Protein AF-A0A0F9JVL1-F1 (afdb_monomer)

Foldseek 3Di:
DDPPDPWFWEKEKDWDWDFPQDDPDPDTDIDTFKIKMATPDDPPDDRDIDMQGDDPDPCSLVVRLVVVLVSQVPGQEYEYACCVPPVQVNSQVSCVVVVHDHRDDHHYDHPLVVDDDPPPFDSDPQRVCVVVVNPDDDDDDDNVNVVVD

Sequence (149 aa):
MEFGFPAQKILNFDIEVRPLGWYGRDWVHKETTAIAWQWISHPSQSSKLRCGQLTRRPGSMVRMLKFFKKAYDDADIVVGHWIRGFDLPLLQWAMIDNDLPLLGEKLTHDTKEALVKFQGASKSQMNLASVLGIDSPKVNMTQQDWREA

pLDDT: mean 89.51, std 11.0, range [47.03, 98.69]

Organism: NCBI:txid412755

Mean predicted aligned error: 5.57 Å

InterPro domains:
  IPR012337 Ribonuclease H-like superfamily [SSF53098] (6-119)

Radius of gyration: 17.11 Å; Cα contacts (8 Å, |Δi|>4): 211; chains: 1; bounding box: 44×39×57 Å

Nearest PDB structures (foldseek):
  5mdn-assembly1_A  TM=6.406E-01  e=4.334E-06  Pyrobaculum calidifontis
  7uy7-assembly1_E  TM=6.709E-01  e=9.539E-04  Tetrahymena thermophila
  6wc8-assembly1_A-2  TM=4.364E-01  e=1.332E-01  Human immunodeficiency virus 1
  6vdk-assembly1_D  TM=4.132E-01  e=2.551E-01  Human immunodeficiency virus 1
  6vdk-assembly1_B  TM=4.336E-01  e=3.767E-01  Human immunodeficiency virus 1

Solvent-accessible surface area (backbone atoms only — not comparable to full-atom values): 9067 Å² total; per-residue (Å²): 134,84,83,79,72,76,85,67,26,30,33,36,41,54,70,42,68,45,80,75,46,70,56,76,96,85,39,72,43,68,43,77,40,31,43,39,35,30,41,79,35,48,99,86,55,67,66,56,79,45,72,35,54,54,56,97,53,88,63,26,59,61,51,28,52,53,55,49,45,57,56,55,71,70,32,56,30,41,33,28,75,42,31,81,85,43,48,50,58,53,52,42,51,54,21,56,82,64,80,41,83,66,81,74,93,64,51,74,47,38,50,52,77,69,50,73,90,59,82,96,54,72,80,47,70,68,52,50,30,56,76,70,70,50,95,70,83,80,85,84,72,54,76,64,56,64,72,74,108

Structure (mmCIF, N/CA/C/O backbone):
data_AF-A0A0F9JVL1-F1
#
_entry.id   AF-A0A0F9JVL1-F1
#
loop_
_atom_site.group_PDB
_atom_site.id
_atom_site.type_symbol
_atom_site.label_atom_id
_atom_site.label_alt_id
_atom_site.label_comp_id
_atom_site.label_asym_id
_atom_site.label_entity_id
_atom_site.label_seq_id
_atom_site.pdbx_PDB_ins_code
_atom_site.Cartn_x
_atom_site.Cartn_y
_atom_site.Cartn_z
_atom_site.occupancy
_atom_site.B_iso_or_equiv
_atom_site.auth_seq_id
_atom_site.auth_comp_id
_atom_site.auth_asym_id
_atom_site.auth_atom_id
_atom_site.pdbx_PDB_model_num
ATOM 1 N N . MET A 1 1 ? -24.632 -3.824 31.001 1.00 48.66 1 MET A N 1
ATOM 2 C CA . MET A 1 1 ? -23.592 -4.620 30.322 1.00 48.66 1 MET A CA 1
ATOM 3 C C . MET A 1 1 ? -22.975 -3.698 29.283 1.00 48.66 1 MET A C 1
ATOM 5 O O . MET A 1 1 ? -23.621 -3.430 28.281 1.00 48.66 1 MET A O 1
ATOM 9 N N . GLU A 1 2 ? -21.828 -3.090 29.584 1.00 47.03 2 GLU A N 1
ATOM 10 C CA . GLU A 1 2 ? -21.100 -2.284 28.597 1.00 47.03 2 GLU A CA 1
ATOM 11 C C . GLU A 1 2 ? -20.350 -3.235 27.666 1.00 47.03 2 GLU A C 1
ATOM 13 O O . GLU A 1 2 ? -19.502 -4.010 28.106 1.00 47.03 2 GLU A O 1
ATOM 18 N N . PHE A 1 3 ? -20.689 -3.208 26.380 1.00 59.31 3 PHE A N 1
ATOM 19 C CA . PHE A 1 3 ? -19.915 -3.902 25.360 1.00 59.31 3 PHE A CA 1
ATOM 20 C C . PHE A 1 3 ? -18.669 -3.066 25.060 1.00 59.31 3 PHE A C 1
ATOM 22 O O . PHE A 1 3 ? -18.699 -2.151 24.240 1.00 59.31 3 PHE A O 1
ATOM 29 N N . GLY A 1 4 ? -17.576 -3.354 25.766 1.00 54.28 4 GLY A N 1
ATOM 30 C CA . GLY A 1 4 ? -16.268 -2.782 25.467 1.00 54.28 4 GLY A CA 1
ATOM 31 C C . GLY A 1 4 ? -15.703 -3.417 24.202 1.00 54.28 4 GLY A C 1
ATOM 32 O O . GLY A 1 4 ? -15.021 -4.436 24.275 1.00 54.28 4 GLY A O 1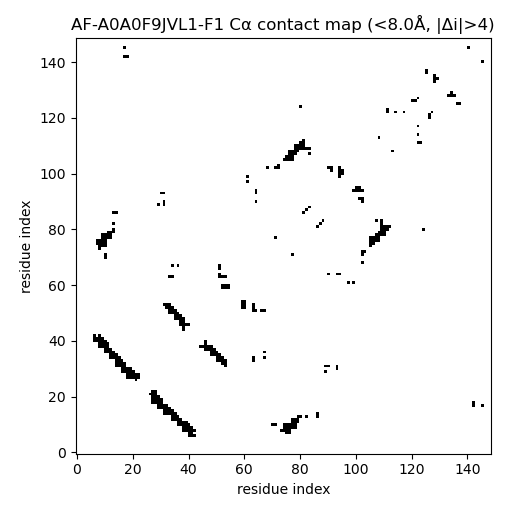
ATOM 33 N N . PHE A 1 5 ? -15.996 -2.844 23.035 1.00 67.25 5 PHE A N 1
ATOM 34 C CA . PHE A 1 5 ? -15.287 -3.230 21.819 1.00 67.25 5 PHE A CA 1
ATOM 35 C C . PHE A 1 5 ? -13.848 -2.708 21.902 1.00 67.25 5 PHE A C 1
ATOM 37 O O . PHE A 1 5 ? -13.652 -1.526 22.204 1.00 67.25 5 PHE A O 1
ATOM 44 N N . PRO A 1 6 ? -12.831 -3.550 21.648 1.00 74.06 6 PRO A N 1
ATOM 45 C CA . PRO A 1 6 ? -11.459 -3.074 21.592 1.00 74.06 6 PRO A CA 1
ATOM 46 C C . PRO A 1 6 ? -11.325 -2.009 20.498 1.00 74.06 6 PRO A C 1
ATOM 48 O O . PRO A 1 6 ? -11.926 -2.121 19.424 1.00 74.06 6 PRO A O 1
ATOM 51 N N . ALA A 1 7 ? -10.540 -0.968 20.785 1.00 83.38 7 ALA A N 1
ATOM 52 C CA . ALA A 1 7 ? -10.245 0.082 19.820 1.00 83.38 7 ALA A CA 1
ATOM 53 C C . ALA A 1 7 ? -9.584 -0.533 18.578 1.00 83.38 7 ALA A C 1
ATOM 55 O O . ALA A 1 7 ? -8.535 -1.169 18.677 1.00 83.38 7 ALA A O 1
ATOM 56 N N . GLN A 1 8 ? -10.217 -0.343 17.422 1.00 92.56 8 GLN A N 1
ATOM 57 C CA . GLN A 1 8 ? -9.768 -0.915 16.155 1.00 92.56 8 GLN A CA 1
ATOM 58 C C . GLN A 1 8 ? -8.469 -0.251 15.692 1.00 92.56 8 GLN A C 1
ATOM 60 O O . GLN A 1 8 ? -8.334 0.981 15.739 1.00 92.56 8 GLN A O 1
ATOM 65 N N . LYS A 1 9 ? -7.530 -1.063 15.201 1.00 96.44 9 LYS A N 1
ATOM 66 C CA . LYS A 1 9 ? -6.300 -0.599 14.562 1.00 96.44 9 LYS A CA 1
ATOM 67 C C . LYS A 1 9 ? -6.559 -0.339 13.084 1.00 96.44 9 LYS A C 1
ATOM 69 O O . LYS A 1 9 ? -6.774 -1.266 12.304 1.00 96.44 9 LYS A O 1
ATOM 74 N N . ILE A 1 10 ? -6.534 0.931 12.700 1.00 97.62 10 ILE A N 1
ATOM 75 C CA . ILE A 1 10 ? -6.918 1.382 11.362 1.00 97.62 10 ILE A CA 1
ATOM 76 C C . ILE A 1 10 ? -5.685 1.921 10.644 1.00 97.62 10 ILE A C 1
ATOM 78 O O . ILE A 1 10 ? -5.102 2.926 11.064 1.00 97.62 10 ILE A O 1
ATOM 82 N N . LEU A 1 11 ? -5.315 1.267 9.546 1.00 98.25 11 LEU A N 1
ATOM 83 C CA . LEU A 1 11 ? -4.171 1.621 8.713 1.00 98.25 11 LEU A CA 1
ATOM 84 C C . LEU A 1 11 ? -4.644 2.238 7.396 1.00 98.25 11 LEU A C 1
ATOM 86 O O . LEU A 1 11 ? -5.322 1.577 6.616 1.00 98.25 11 LEU A O 1
ATOM 90 N N . ASN A 1 12 ? -4.256 3.482 7.121 1.00 98.19 12 ASN A N 1
ATOM 91 C CA . ASN A 1 12 ? -4.428 4.088 5.804 1.00 98.19 12 ASN A CA 1
ATOM 92 C C . ASN A 1 12 ? -3.177 3.863 4.958 1.00 98.19 12 ASN A C 1
ATOM 94 O O . ASN A 1 12 ? -2.072 4.062 5.470 1.00 98.19 12 ASN A O 1
ATOM 98 N N . PHE A 1 13 ? -3.330 3.497 3.689 1.00 98.25 13 PHE A N 1
ATOM 99 C CA . PHE A 1 13 ? -2.200 3.339 2.779 1.00 98.25 13 PHE A CA 1
ATOM 100 C C . PHE A 1 13 ? -2.549 3.681 1.327 1.00 98.25 13 PHE A C 1
ATOM 102 O O . PHE A 1 13 ? -3.719 3.748 0.954 1.00 98.25 13 PHE A O 1
ATOM 109 N N . ASP A 1 14 ? -1.497 3.901 0.546 1.00 97.06 14 ASP A N 1
ATOM 110 C CA . ASP A 1 14 ? -1.524 4.145 -0.896 1.00 97.06 14 ASP A CA 1
ATOM 111 C C . ASP A 1 14 ? -0.222 3.610 -1.514 1.00 97.06 14 ASP A C 1
ATOM 113 O O . ASP A 1 14 ? 0.814 3.543 -0.829 1.00 97.06 14 ASP A O 1
ATOM 117 N N . ILE A 1 15 ? -0.260 3.217 -2.788 1.00 97.19 15 ILE A N 1
ATOM 118 C CA . ILE A 1 15 ? 0.932 2.771 -3.521 1.00 97.19 15 ILE A CA 1
ATOM 119 C C . ILE A 1 15 ? 1.221 3.650 -4.731 1.00 97.19 15 ILE A C 1
ATOM 121 O O . ILE A 1 15 ? 0.328 4.077 -5.457 1.00 97.19 15 ILE A O 1
ATOM 125 N N . GLU A 1 16 ? 2.507 3.824 -5.015 1.00 94.75 16 GLU A N 1
ATOM 126 C CA . GLU A 1 16 ? 2.956 4.354 -6.296 1.00 94.75 16 GLU A CA 1
ATOM 127 C C . GLU A 1 16 ? 3.590 3.242 -7.116 1.00 94.75 16 GLU A C 1
ATOM 129 O O . GLU A 1 16 ? 4.204 2.305 -6.592 1.00 94.75 16 GLU A O 1
ATOM 134 N N . VAL A 1 17 ? 3.405 3.337 -8.428 1.00 93.44 17 VAL A N 1
ATOM 135 C CA . VAL A 1 17 ? 3.807 2.296 -9.365 1.00 93.44 17 VAL A CA 1
ATOM 136 C C . VAL A 1 17 ? 4.422 2.911 -10.608 1.00 93.44 17 VAL A C 1
ATOM 138 O O . VAL A 1 17 ? 4.03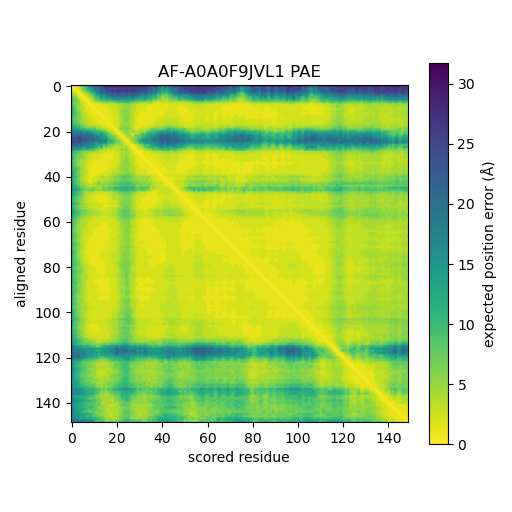6 4.001 -11.033 1.00 93.44 17 VAL A O 1
ATOM 141 N N . ARG A 1 18 ? 5.321 2.166 -11.248 1.00 91.00 18 ARG A N 1
ATOM 142 C CA . ARG A 1 18 ? 5.782 2.466 -12.603 1.00 91.00 18 ARG A CA 1
ATOM 143 C C . ARG A 1 18 ? 5.312 1.391 -13.579 1.00 91.00 18 ARG A C 1
ATOM 145 O O . ARG A 1 18 ? 5.236 0.218 -13.207 1.00 91.00 18 ARG A O 1
ATOM 152 N N . PRO A 1 19 ? 4.995 1.746 -14.828 1.00 88.75 19 PRO A N 1
ATOM 153 C CA . PRO A 1 19 ? 4.648 0.751 -15.828 1.00 88.75 19 PRO A CA 1
ATOM 154 C C . PRO A 1 19 ? 5.916 0.047 -16.342 1.00 88.75 19 PRO A C 1
ATOM 156 O O . PRO A 1 19 ? 6.871 0.707 -16.736 1.00 88.75 19 PRO A O 1
ATOM 159 N N . LEU A 1 20 ? 5.931 -1.287 -16.376 1.00 85.19 20 LEU A N 1
ATOM 160 C CA . LEU A 1 20 ? 7.060 -2.077 -16.890 1.00 85.19 20 LEU A CA 1
ATOM 161 C C . LEU A 1 20 ? 6.941 -2.361 -18.391 1.00 85.19 20 LEU A C 1
ATOM 163 O O . LEU A 1 20 ? 7.934 -2.342 -19.114 1.00 85.19 20 LEU A O 1
ATOM 167 N N . GLY A 1 21 ? 5.724 -2.601 -18.874 1.00 77.69 21 GLY A N 1
ATOM 168 C CA . GLY A 1 21 ? 5.479 -2.935 -20.273 1.00 77.69 21 GLY A CA 1
ATOM 169 C C . GLY A 1 21 ? 4.061 -3.438 -20.511 1.00 77.69 21 GLY A C 1
ATOM 170 O O . GLY A 1 21 ? 3.275 -3.584 -19.575 1.00 77.69 21 GLY A O 1
ATOM 171 N N . TRP A 1 22 ? 3.737 -3.691 -21.776 1.00 73.12 22 TRP A N 1
ATOM 172 C CA . TRP A 1 22 ? 2.452 -4.253 -22.182 1.00 73.12 22 TRP A CA 1
ATOM 173 C C . TRP A 1 22 ? 2.527 -5.779 -22.196 1.00 73.12 22 TRP A C 1
ATOM 175 O O . TRP A 1 22 ? 3.441 -6.354 -22.785 1.00 73.12 22 TRP A O 1
ATOM 185 N N . TYR A 1 23 ? 1.551 -6.426 -21.570 1.00 63.16 23 TYR A N 1
ATOM 186 C CA . TYR A 1 23 ? 1.302 -7.853 -21.689 1.00 63.16 23 TYR A CA 1
ATOM 187 C C . TYR A 1 23 ? 0.042 -8.053 -22.540 1.00 63.16 23 TYR A C 1
ATOM 189 O O . TYR A 1 23 ? -1.083 -7.821 -22.097 1.00 63.16 23 TYR A O 1
ATOM 197 N N . GLY A 1 24 ? 0.233 -8.434 -23.803 1.00 70.50 24 GLY A N 1
ATOM 198 C CA . GLY A 1 24 ? -0.852 -8.467 -24.788 1.00 70.50 24 GLY A CA 1
ATOM 199 C C . GLY A 1 24 ? -1.291 -7.065 -25.235 1.00 70.50 24 GLY A C 1
ATOM 200 O O . GLY A 1 24 ? -0.503 -6.122 -25.197 1.00 70.50 24 GLY A O 1
ATOM 201 N N . ARG A 1 25 ? -2.539 -6.935 -25.711 1.00 60.72 25 ARG A N 1
ATOM 202 C CA . ARG A 1 25 ? -3.067 -5.658 -26.236 1.00 60.72 25 ARG A CA 1
ATOM 203 C C . ARG A 1 25 ? -3.599 -4.708 -25.159 1.00 60.72 25 ARG A C 1
ATOM 205 O O . ARG A 1 25 ? -3.566 -3.505 -25.385 1.00 60.72 25 ARG A O 1
ATOM 212 N N . ASP A 1 26 ? -4.018 -5.225 -24.001 1.00 62.66 26 ASP A N 1
ATOM 213 C CA . ASP A 1 26 ? -4.899 -4.464 -23.098 1.00 62.66 26 ASP A CA 1
ATOM 214 C C . ASP A 1 26 ? -4.383 -4.309 -21.657 1.00 62.66 26 ASP A C 1
ATOM 216 O O . ASP A 1 26 ? -4.971 -3.560 -20.878 1.00 62.66 26 ASP A O 1
ATOM 220 N N . TRP A 1 27 ? -3.283 -4.973 -21.279 1.00 66.75 27 TRP A N 1
ATOM 221 C CA . TRP A 1 27 ? -2.811 -4.980 -19.890 1.00 66.75 27 TRP A CA 1
ATOM 222 C C . TRP A 1 27 ? -1.393 -4.442 -19.763 1.00 66.75 27 TRP A C 1
ATOM 224 O O . TRP A 1 27 ? -0.455 -4.963 -20.355 1.00 66.75 27 TRP A O 1
ATOM 234 N N . VAL A 1 28 ? -1.224 -3.401 -18.950 1.00 74.94 28 VAL A N 1
ATOM 235 C CA . VAL A 1 28 ? 0.094 -2.868 -18.594 1.00 74.94 28 VAL A CA 1
ATOM 236 C C . VAL A 1 28 ? 0.538 -3.517 -17.293 1.00 74.94 28 VAL A C 1
ATOM 238 O O . VAL A 1 28 ? -0.104 -3.330 -16.258 1.00 74.94 28 VAL A O 1
ATOM 241 N N . HIS A 1 29 ? 1.644 -4.255 -17.341 1.00 82.50 29 HIS A N 1
ATOM 242 C CA . HIS A 1 29 ? 2.293 -4.759 -16.141 1.00 82.50 29 HIS A CA 1
ATOM 243 C C . HIS A 1 29 ? 2.931 -3.588 -15.387 1.00 82.50 29 HIS A C 1
ATOM 245 O O . HIS A 1 29 ? 3.525 -2.690 -15.995 1.00 82.50 29 HIS A O 1
ATOM 251 N N . LYS A 1 30 ? 2.765 -3.562 -14.065 1.00 91.38 30 LYS A N 1
ATOM 252 C CA . LYS A 1 30 ? 3.162 -2.447 -13.200 1.00 91.38 30 LYS A CA 1
ATOM 253 C C . LYS A 1 30 ? 4.023 -2.973 -12.065 1.00 91.38 30 LYS A C 1
ATOM 255 O O . LYS A 1 30 ? 3.722 -4.017 -11.505 1.00 91.38 30 LYS A O 1
ATOM 260 N N . GLU A 1 31 ? 5.051 -2.216 -11.716 1.00 93.50 31 GLU A N 1
ATOM 261 C CA . GLU A 1 31 ? 5.903 -2.484 -10.564 1.00 93.50 31 GLU A CA 1
ATOM 262 C C . GLU A 1 31 ? 5.636 -1.449 -9.479 1.00 93.50 31 GLU A C 1
ATOM 264 O O . GLU A 1 31 ? 5.660 -0.246 -9.747 1.00 93.50 31 GLU A O 1
ATOM 269 N N . THR A 1 32 ? 5.423 -1.913 -8.252 1.00 96.19 32 THR A N 1
ATOM 270 C CA . THR A 1 32 ? 5.305 -1.047 -7.078 1.00 96.19 32 THR A CA 1
ATOM 271 C C . THR A 1 32 ? 6.640 -0.367 -6.784 1.00 96.19 32 THR A C 1
ATOM 273 O O . THR A 1 32 ? 7.642 -1.029 -6.522 1.00 96.19 32 THR A O 1
ATOM 276 N N . THR A 1 33 ? 6.663 0.964 -6.802 1.00 95.62 33 THR A N 1
ATOM 277 C CA . THR A 1 33 ? 7.866 1.775 -6.560 1.00 95.62 33 THR A CA 1
ATOM 278 C C . THR A 1 33 ? 7.890 2.379 -5.165 1.00 95.62 33 THR A C 1
ATOM 280 O O . THR A 1 33 ? 8.969 2.576 -4.607 1.00 95.62 33 THR A O 1
ATOM 283 N N . ALA A 1 34 ? 6.727 2.639 -4.571 1.00 97.06 34 ALA A N 1
ATOM 284 C CA . ALA A 1 34 ? 6.624 3.083 -3.192 1.00 97.06 34 ALA A CA 1
ATOM 285 C C . ALA A 1 34 ? 5.328 2.592 -2.548 1.00 97.06 34 ALA A C 1
ATOM 287 O O . ALA A 1 34 ? 4.317 2.396 -3.219 1.00 97.06 34 ALA A O 1
ATOM 288 N N . ILE A 1 35 ? 5.368 2.421 -1.230 1.00 98.50 35 ILE A N 1
ATOM 289 C CA . ILE A 1 35 ? 4.192 2.144 -0.407 1.00 98.50 35 ILE A CA 1
ATOM 290 C C . ILE A 1 35 ? 4.220 3.138 0.742 1.00 98.50 35 ILE A C 1
ATOM 292 O O . ILE A 1 35 ? 5.165 3.130 1.536 1.00 98.50 35 ILE A O 1
ATOM 296 N N . ALA A 1 36 ? 3.203 3.987 0.834 1.00 98.19 36 ALA A N 1
ATOM 297 C CA . ALA A 1 36 ? 3.060 4.964 1.902 1.00 98.19 36 ALA A CA 1
ATOM 298 C C . ALA A 1 36 ? 1.911 4.558 2.826 1.00 98.19 36 ALA A C 1
ATOM 300 O O . ALA A 1 36 ? 0.871 4.102 2.363 1.00 98.19 36 ALA A O 1
ATOM 301 N N . TRP A 1 37 ? 2.088 4.707 4.138 1.00 98.44 37 TRP A N 1
ATOM 302 C CA . TRP A 1 37 ? 1.038 4.393 5.103 1.00 98.44 37 TRP A CA 1
ATOM 303 C C . TRP A 1 37 ? 1.126 5.213 6.381 1.00 98.44 37 TRP A C 1
ATOM 305 O O . TRP A 1 37 ? 2.183 5.707 6.781 1.00 98.44 37 TRP A O 1
ATOM 31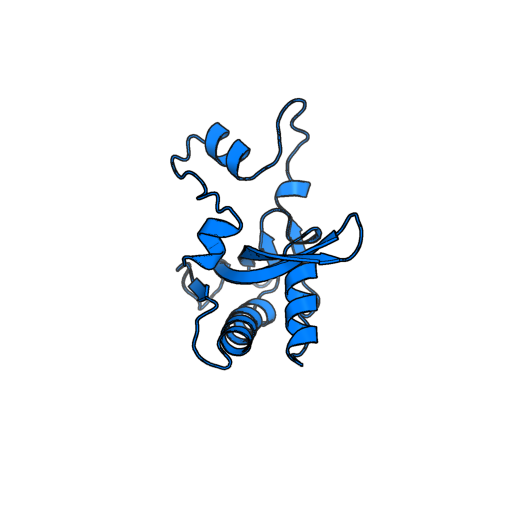5 N N . GLN A 1 38 ? -0.009 5.310 7.056 1.00 98.00 38 GLN A N 1
ATOM 316 C CA . GLN A 1 38 ? -0.173 6.034 8.304 1.00 98.00 38 GLN A CA 1
ATOM 317 C C . GLN A 1 38 ? -1.237 5.340 9.153 1.00 98.00 38 GLN A C 1
ATOM 319 O O . GLN A 1 38 ? -2.270 4.899 8.648 1.00 98.00 38 GLN A 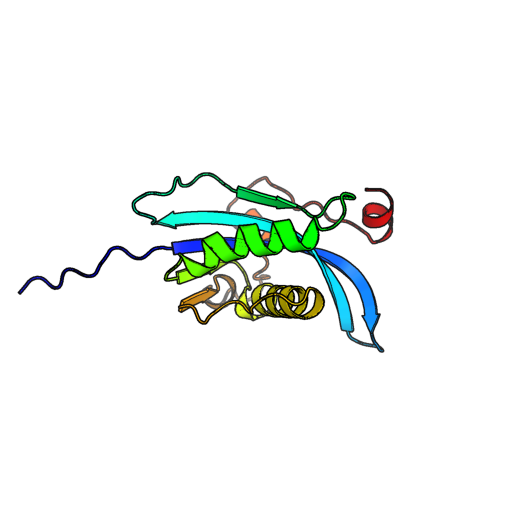O 1
ATOM 324 N N . TRP A 1 39 ? -1.004 5.263 10.460 1.00 97.75 39 TRP A N 1
ATOM 325 C CA . TRP A 1 39 ? -2.032 4.822 11.396 1.00 97.75 39 TRP A CA 1
ATOM 326 C C . TRP A 1 39 ? -3.049 5.942 11.614 1.00 97.75 39 TRP A C 1
ATOM 328 O O . TRP A 1 39 ? -2.678 7.023 12.076 1.00 97.75 39 TRP A O 1
ATOM 338 N N . ILE A 1 40 ? -4.318 5.669 11.301 1.00 95.31 40 ILE A N 1
ATOM 339 C CA . ILE A 1 40 ? -5.456 6.513 11.695 1.00 95.31 40 ILE A CA 1
ATOM 340 C C . ILE A 1 40 ? -5.757 6.281 13.179 1.00 95.31 40 ILE A C 1
ATOM 342 O O . ILE A 1 40 ? -5.988 7.225 13.928 1.00 95.31 40 ILE A O 1
ATOM 346 N N . SER A 1 41 ? -5.726 5.016 13.605 1.00 94.19 41 SER A N 1
ATOM 347 C CA . SER A 1 41 ? -5.960 4.602 14.987 1.00 94.19 41 SER A CA 1
ATOM 348 C C . SER A 1 41 ? -5.039 3.439 15.322 1.00 94.19 41 SER A C 1
ATOM 350 O O . SER A 1 41 ? -5.045 2.429 14.621 1.00 94.19 41 SER A O 1
ATOM 352 N N . HIS A 1 42 ? -4.224 3.586 16.366 1.00 94.88 42 HIS A N 1
ATOM 353 C CA . HIS A 1 42 ? -3.405 2.511 16.915 1.00 94.88 42 HIS A CA 1
ATOM 354 C C . HIS A 1 42 ? -2.985 2.860 18.354 1.00 94.88 42 HIS A C 1
ATOM 356 O O . HIS A 1 42 ? -2.516 3.975 18.579 1.00 94.88 42 HIS A O 1
ATOM 362 N N . PRO A 1 43 ? -3.078 1.942 19.334 1.00 91.12 43 PRO A N 1
ATOM 363 C CA . PRO A 1 43 ? -2.814 2.262 20.743 1.00 91.12 43 PRO A CA 1
ATOM 364 C C . PRO A 1 43 ? -1.355 2.641 21.041 1.00 91.12 43 PRO A C 1
ATOM 366 O O . PRO A 1 43 ? -1.085 3.406 21.959 1.00 91.12 43 PRO A O 1
ATOM 369 N N . SER A 1 44 ? -0.405 2.094 20.280 1.00 90.69 44 SER A N 1
ATOM 370 C CA . SER A 1 44 ? 1.038 2.244 20.537 1.00 90.69 44 SER A CA 1
ATOM 371 C C . SER A 1 44 ? 1.859 2.751 19.347 1.00 90.69 44 SER A C 1
ATOM 373 O O . SER A 1 44 ? 3.084 2.808 19.431 1.00 90.69 44 SER A O 1
ATOM 375 N N . GLN A 1 45 ? 1.222 3.106 18.227 1.00 91.75 45 GLN A N 1
ATOM 376 C CA . GLN A 1 45 ? 1.930 3.571 17.030 1.00 91.75 45 GLN A CA 1
ATOM 377 C C . GLN A 1 45 ? 1.559 5.018 16.739 1.00 91.75 45 GLN A C 1
ATOM 379 O O . GLN A 1 45 ? 0.396 5.401 16.796 1.00 91.75 45 GLN A O 1
ATOM 384 N N . SER A 1 46 ? 2.563 5.827 16.402 1.00 86.00 46 SER A N 1
ATOM 385 C CA . SER A 1 46 ? 2.345 7.218 16.013 1.00 86.00 46 SER A CA 1
ATOM 386 C C . SER A 1 46 ? 1.588 7.316 14.690 1.00 86.00 46 SER A C 1
ATOM 388 O O . SER A 1 46 ? 1.902 6.570 13.759 1.00 86.00 46 SER A O 1
ATOM 390 N N . SER A 1 47 ? 0.766 8.352 14.541 1.00 89.88 47 SER A N 1
ATOM 391 C CA . SER A 1 47 ? 0.180 8.795 13.269 1.00 89.88 47 SER A CA 1
ATOM 392 C C . SER A 1 47 ? 1.206 9.429 12.314 1.00 89.88 47 SER A C 1
ATOM 394 O O . SER A 1 47 ? 0.857 10.243 11.471 1.00 89.88 47 SER A O 1
ATOM 396 N N . LYS A 1 48 ? 2.500 9.108 12.417 1.00 94.31 48 LYS A N 1
ATOM 397 C CA . LYS A 1 48 ? 3.505 9.595 11.461 1.00 94.31 48 LYS A CA 1
ATOM 398 C C . LYS A 1 48 ? 3.380 8.831 10.147 1.00 94.31 48 LYS A C 1
ATOM 400 O O . LYS A 1 48 ? 3.272 7.604 10.162 1.00 94.31 48 LYS A O 1
ATOM 405 N N . LEU A 1 49 ? 3.458 9.557 9.034 1.00 95.81 49 LEU A N 1
ATOM 406 C CA . LEU A 1 49 ? 3.560 8.965 7.706 1.00 95.81 49 LEU A CA 1
ATOM 407 C C . LEU A 1 49 ? 4.847 8.138 7.609 1.00 95.81 49 LEU A C 1
ATOM 409 O O . LEU A 1 49 ? 5.932 8.592 7.982 1.00 95.81 49 LEU A O 1
ATOM 413 N N . ARG A 1 50 ? 4.718 6.916 7.105 1.00 97.75 50 ARG A N 1
ATOM 414 C CA . ARG A 1 50 ? 5.820 6.012 6.786 1.00 97.75 50 ARG A CA 1
ATOM 415 C C . ARG A 1 50 ? 5.785 5.727 5.294 1.00 97.75 50 ARG A C 1
ATOM 417 O O . ARG A 1 50 ? 4.714 5.671 4.703 1.00 97.75 50 ARG A O 1
ATOM 424 N N . CYS A 1 51 ? 6.956 5.550 4.697 1.00 98.00 51 CYS A N 1
ATOM 425 C CA . CYS A 1 51 ? 7.074 5.229 3.284 1.00 98.00 51 CYS A CA 1
ATOM 426 C C . CYS A 1 51 ? 8.216 4.236 3.078 1.00 98.00 51 CYS A C 1
ATOM 428 O O . CYS A 1 51 ? 9.347 4.477 3.506 1.00 98.00 51 CYS A O 1
ATOM 430 N N . GLY A 1 52 ? 7.901 3.098 2.467 1.00 97.62 52 GLY A N 1
ATOM 431 C CA . GLY A 1 52 ? 8.886 2.193 1.893 1.00 97.62 52 GLY A CA 1
ATOM 432 C C . GLY A 1 52 ? 9.072 2.530 0.417 1.00 97.62 52 GLY A C 1
ATOM 433 O O . GLY A 1 52 ? 8.099 2.834 -0.265 1.00 97.62 52 GLY A O 1
ATOM 434 N N . GLN A 1 53 ? 10.312 2.485 -0.066 1.00 96.88 53 GLN A N 1
ATOM 435 C CA . GLN A 1 53 ? 10.648 2.849 -1.442 1.00 96.88 53 GLN A CA 1
ATOM 436 C C . GLN A 1 53 ? 11.525 1.781 -2.091 1.00 96.88 53 GLN A C 1
ATOM 438 O O . GLN A 1 53 ? 12.470 1.261 -1.479 1.00 96.88 53 GLN A O 1
ATOM 443 N N . LEU A 1 54 ? 11.233 1.491 -3.354 1.00 95.50 54 LEU A N 1
ATOM 444 C CA . LEU A 1 54 ? 12.105 0.740 -4.235 1.00 95.50 54 LEU A CA 1
ATOM 445 C C . LEU A 1 54 ? 13.371 1.564 -4.494 1.00 95.50 54 LEU A C 1
ATOM 447 O O . LEU A 1 54 ? 13.320 2.754 -4.788 1.00 95.50 54 LEU A O 1
ATOM 451 N N . THR A 1 55 ? 14.533 0.928 -4.372 1.00 94.25 55 THR A N 1
ATOM 452 C CA . THR A 1 55 ? 15.837 1.572 -4.605 1.00 94.25 55 THR A CA 1
ATOM 453 C C . THR A 1 55 ? 16.738 0.651 -5.413 1.00 94.25 55 THR A C 1
ATOM 455 O O . THR A 1 55 ? 16.498 -0.553 -5.484 1.00 94.25 55 THR A O 1
ATOM 458 N N . ARG A 1 56 ? 17.848 1.182 -5.939 1.00 91.62 56 ARG A N 1
ATOM 459 C CA . ARG A 1 56 ? 18.862 0.401 -6.676 1.00 91.62 56 ARG A CA 1
ATOM 460 C C . ARG A 1 56 ? 19.586 -0.656 -5.826 1.00 91.62 56 ARG A C 1
ATOM 462 O O . ARG A 1 56 ? 20.353 -1.452 -6.355 1.00 91.62 56 ARG A O 1
ATOM 469 N N . ARG A 1 57 ? 19.382 -0.671 -4.502 1.00 94.62 57 ARG A N 1
ATOM 470 C CA . ARG A 1 57 ? 20.016 -1.648 -3.606 1.00 94.62 57 ARG A CA 1
ATOM 471 C C . ARG A 1 57 ? 19.376 -3.031 -3.783 1.00 94.62 57 ARG A C 1
ATOM 473 O O . ARG A 1 57 ? 18.154 -3.120 -3.663 1.00 94.62 57 ARG A O 1
ATOM 480 N N . PRO A 1 58 ? 20.162 -4.115 -3.916 1.00 95.31 58 PRO A N 1
ATOM 481 C CA . PRO A 1 58 ? 19.625 -5.474 -3.971 1.00 95.31 58 PRO A CA 1
ATOM 482 C C . PRO A 1 58 ? 18.658 -5.774 -2.817 1.00 95.31 58 PRO A C 1
ATOM 484 O O . PRO A 1 58 ? 18.881 -5.360 -1.670 1.00 95.31 58 PRO A O 1
ATOM 487 N N . GLY A 1 59 ? 17.549 -6.450 -3.125 1.00 96.50 59 GLY A N 1
ATOM 488 C CA . GLY A 1 59 ? 16.502 -6.807 -2.161 1.00 96.50 59 GLY A CA 1
ATOM 489 C C . GLY A 1 59 ? 15.687 -5.629 -1.607 1.00 96.50 59 GLY A C 1
ATOM 490 O O . GLY A 1 59 ? 15.029 -5.782 -0.578 1.00 96.50 59 GLY A O 1
ATOM 491 N N . SER A 1 60 ? 15.745 -4.441 -2.221 1.00 97.44 60 SER A N 1
ATOM 492 C CA . SER A 1 60 ? 14.959 -3.271 -1.794 1.00 97.44 60 SER A CA 1
ATOM 493 C C . SER A 1 60 ? 13.452 -3.518 -1.879 1.00 97.44 60 SER A C 1
ATOM 495 O O . SER A 1 60 ? 12.759 -3.203 -0.915 1.00 97.44 60 SER A O 1
ATOM 497 N N . MET A 1 61 ? 12.980 -4.163 -2.952 1.00 97.50 61 MET A N 1
ATOM 498 C CA . MET A 1 61 ? 11.589 -4.605 -3.115 1.00 97.50 61 MET A CA 1
ATOM 499 C C . MET A 1 61 ? 11.137 -5.469 -1.931 1.00 97.50 61 MET A C 1
ATOM 501 O O . MET A 1 61 ? 10.214 -5.108 -1.206 1.00 97.50 61 MET A O 1
ATOM 505 N N . VAL A 1 62 ? 11.866 -6.554 -1.651 1.00 98.38 62 VAL A N 1
ATOM 506 C CA . VAL A 1 62 ? 11.575 -7.460 -0.528 1.00 98.38 62 VAL A CA 1
ATOM 507 C C . VAL A 1 62 ? 11.544 -6.720 0.812 1.00 98.38 62 VAL A C 1
ATOM 509 O O . VAL A 1 62 ? 10.663 -6.964 1.636 1.00 98.38 62 VAL A O 1
ATOM 512 N N . ARG A 1 63 ? 12.488 -5.799 1.054 1.00 98.44 63 ARG A N 1
ATOM 513 C CA . ARG A 1 63 ? 12.505 -4.992 2.286 1.00 98.44 63 ARG A CA 1
ATOM 514 C C . ARG A 1 63 ? 11.290 -4.072 2.385 1.00 98.44 63 ARG A C 1
ATOM 516 O O . ARG A 1 63 ? 10.702 -3.996 3.460 1.00 98.44 63 ARG A O 1
ATOM 523 N N . MET A 1 64 ? 10.916 -3.401 1.297 1.00 98.56 64 MET A N 1
ATOM 524 C CA . MET A 1 64 ? 9.738 -2.532 1.235 1.00 98.56 64 MET A CA 1
ATOM 525 C C . MET A 1 64 ? 8.455 -3.324 1.513 1.00 98.56 64 MET A C 1
ATOM 527 O O . MET A 1 64 ? 7.693 -2.950 2.403 1.00 98.56 64 MET A O 1
ATOM 531 N N . LEU A 1 65 ? 8.267 -4.456 0.828 1.00 98.69 65 LEU A N 1
ATOM 532 C CA . LEU A 1 65 ? 7.107 -5.331 0.994 1.00 98.69 65 LEU A CA 1
ATOM 533 C C . LEU A 1 65 ? 7.007 -5.882 2.420 1.00 98.69 65 LEU A C 1
ATOM 535 O O . LEU A 1 65 ? 5.950 -5.788 3.038 1.00 98.69 65 LEU A O 1
ATOM 539 N N . LYS A 1 66 ? 8.109 -6.382 2.997 1.00 98.62 66 LYS A N 1
ATOM 540 C CA . LYS A 1 66 ? 8.131 -6.855 4.394 1.00 98.62 66 LYS A CA 1
ATOM 541 C C . LYS A 1 66 ? 7.856 -5.733 5.395 1.00 98.62 66 LYS A C 1
ATOM 543 O O . LYS A 1 66 ? 7.185 -5.964 6.401 1.00 98.62 66 LYS A O 1
ATOM 548 N N . PHE A 1 67 ? 8.369 -4.528 5.138 1.00 98.12 67 PHE A N 1
ATOM 549 C CA . PHE A 1 67 ? 8.156 -3.382 6.018 1.00 98.12 67 PHE A CA 1
ATOM 550 C C . PHE A 1 67 ? 6.682 -2.968 6.047 1.00 98.12 67 PHE A C 1
ATOM 552 O O . PHE A 1 67 ? 6.131 -2.779 7.132 1.00 98.12 67 PHE A O 1
ATOM 559 N N . PHE A 1 68 ? 6.032 -2.919 4.882 1.00 98.62 68 PHE A N 1
ATOM 560 C CA . PHE A 1 68 ? 4.596 -2.681 4.796 1.00 98.62 68 PHE A CA 1
ATOM 561 C C . PHE A 1 68 ? 3.784 -3.837 5.392 1.00 98.62 68 PHE A C 1
ATOM 563 O O . PHE A 1 68 ? 2.915 -3.596 6.228 1.00 98.62 68 PHE A O 1
ATOM 570 N N . LYS A 1 69 ? 4.103 -5.092 5.041 1.00 98.56 69 LYS A N 1
ATOM 571 C CA . LYS A 1 69 ? 3.389 -6.282 5.531 1.00 98.56 69 LYS A CA 1
ATOM 572 C C . LYS A 1 69 ? 3.338 -6.334 7.055 1.00 98.56 69 LYS A C 1
ATOM 574 O O . LYS A 1 69 ? 2.299 -6.665 7.606 1.00 98.56 69 LYS A O 1
ATOM 579 N N . LYS A 1 70 ? 4.406 -5.930 7.749 1.00 98.12 70 LYS A N 1
ATOM 580 C CA . LYS A 1 70 ? 4.391 -5.835 9.215 1.00 98.12 70 LYS A CA 1
ATOM 581 C C . LYS A 1 70 ? 3.302 -4.890 9.737 1.00 98.12 70 LYS A C 1
ATOM 583 O O . LYS A 1 70 ? 2.653 -5.215 10.723 1.00 98.12 70 LYS A O 1
ATOM 588 N N . ALA A 1 71 ? 3.121 -3.728 9.109 1.00 98.12 71 ALA A N 1
ATOM 589 C CA . ALA A 1 71 ? 2.061 -2.794 9.488 1.00 98.12 71 ALA A CA 1
ATOM 590 C C . ALA A 1 71 ? 0.677 -3.328 9.091 1.00 98.12 71 ALA A C 1
ATOM 592 O O . ALA A 1 71 ? -0.261 -3.231 9.872 1.00 98.12 71 ALA A O 1
ATOM 593 N N . TYR A 1 72 ? 0.571 -3.930 7.906 1.00 98.50 72 TYR A N 1
ATOM 594 C CA . TYR A 1 72 ? -0.660 -4.538 7.409 1.00 98.50 72 TYR A CA 1
ATOM 595 C C . TYR A 1 72 ? -1.156 -5.667 8.320 1.00 98.50 72 TYR A C 1
ATOM 597 O O . TYR A 1 72 ? -2.325 -5.700 8.691 1.00 98.50 72 TYR A O 1
ATOM 605 N N . ASP A 1 73 ? -0.266 -6.578 8.715 1.00 98.31 73 ASP A N 1
ATOM 606 C CA . ASP A 1 73 ? -0.601 -7.728 9.553 1.00 98.31 73 ASP A CA 1
ATOM 607 C C . ASP A 1 73 ? -1.093 -7.287 10.943 1.00 98.31 73 ASP A C 1
ATOM 609 O O . ASP A 1 73 ? -2.006 -7.915 11.476 1.00 98.31 73 ASP A O 1
ATOM 613 N N . ASP A 1 74 ? -0.560 -6.182 11.478 1.00 97.38 74 ASP A N 1
ATOM 614 C CA . ASP A 1 74 ? -0.960 -5.588 12.765 1.00 97.38 74 ASP A CA 1
ATOM 615 C C . ASP A 1 74 ? -2.289 -4.810 12.695 1.00 97.38 74 ASP A C 1
ATOM 617 O O . ASP A 1 74 ? -2.903 -4.554 13.726 1.00 97.38 74 ASP A O 1
ATOM 621 N N . ALA A 1 75 ? -2.754 -4.423 11.503 1.00 97.81 75 ALA A N 1
ATOM 622 C CA . ALA A 1 75 ? -3.998 -3.674 11.332 1.00 97.81 75 ALA A CA 1
ATOM 623 C C . ALA A 1 75 ? -5.230 -4.584 11.436 1.00 97.81 75 ALA A C 1
ATOM 625 O O . ALA A 1 75 ? -5.212 -5.708 10.946 1.00 97.81 75 ALA A O 1
ATOM 626 N N . ASP A 1 76 ? -6.334 -4.084 11.983 1.00 97.31 76 ASP A N 1
ATOM 627 C CA . ASP A 1 76 ? -7.633 -4.772 11.932 1.00 97.31 76 ASP A CA 1
ATOM 628 C C . ASP A 1 76 ? -8.407 -4.362 10.667 1.00 97.31 76 ASP A C 1
ATOM 630 O O . ASP A 1 76 ? -9.078 -5.173 10.022 1.00 97.31 76 ASP A O 1
ATOM 634 N N . ILE A 1 77 ? -8.263 -3.088 10.286 1.00 97.50 77 ILE A N 1
ATOM 635 C CA . ILE A 1 77 ? -8.920 -2.458 9.140 1.00 97.50 77 ILE A CA 1
ATOM 636 C C . ILE A 1 77 ? -7.869 -1.748 8.289 1.00 97.50 77 ILE A C 1
ATOM 638 O O . ILE A 1 77 ? -7.019 -1.022 8.814 1.00 97.50 77 ILE A O 1
ATOM 642 N N . VAL A 1 78 ? -7.973 -1.896 6.969 1.00 98.19 78 VAL A N 1
ATOM 643 C CA . VAL A 1 78 ? -7.171 -1.128 6.012 1.00 98.19 78 VAL A CA 1
ATOM 644 C C . VAL A 1 78 ? -8.035 -0.185 5.183 1.00 98.19 78 VAL A C 1
ATOM 646 O O . VAL A 1 78 ? -9.144 -0.518 4.758 1.00 98.19 78 VAL A O 1
ATOM 649 N N . VAL A 1 79 ? -7.517 1.016 4.969 1.00 97.88 79 VAL A N 1
ATOM 650 C CA . VAL A 1 79 ? -8.197 2.136 4.320 1.00 97.88 79 VAL A CA 1
ATOM 651 C C . VAL A 1 79 ? -7.313 2.655 3.196 1.00 97.88 79 VAL A C 1
ATOM 653 O O . VAL A 1 79 ? -6.091 2.663 3.317 1.00 97.88 79 VAL A O 1
ATOM 656 N N . GLY A 1 80 ? -7.933 3.091 2.108 1.00 96.56 80 GLY A N 1
ATOM 657 C CA . GLY A 1 80 ? -7.242 3.788 1.031 1.00 96.56 80 GLY A CA 1
ATOM 658 C C . GLY A 1 80 ? -8.192 4.120 -0.111 1.00 96.56 80 GLY A C 1
ATOM 659 O O . GLY A 1 80 ? -9.413 3.946 0.001 1.00 96.56 80 GLY A O 1
ATOM 660 N N . HIS A 1 81 ? -7.657 4.631 -1.213 1.00 95.25 81 HIS A N 1
ATOM 661 C CA . HIS A 1 81 ? -8.453 5.068 -2.354 1.00 95.25 81 HIS A CA 1
ATOM 662 C C . HIS A 1 81 ? -8.322 4.089 -3.518 1.00 95.25 81 HIS A C 1
ATOM 664 O O . HIS A 1 81 ? -7.299 4.063 -4.180 1.00 95.25 81 HIS A O 1
ATOM 670 N N . TRP A 1 82 ? -9.379 3.312 -3.798 1.00 95.38 82 TRP A N 1
ATOM 671 C CA . TRP A 1 82 ? -9.386 2.253 -4.819 1.00 95.38 82 TRP A CA 1
ATOM 672 C C . TRP A 1 82 ? -8.537 1.010 -4.493 1.00 95.38 82 TRP A C 1
ATOM 674 O O . TRP A 1 82 ? -8.213 0.216 -5.379 1.00 95.38 82 TRP A O 1
ATOM 684 N N . ILE A 1 83 ? -8.249 0.778 -3.210 1.00 97.12 83 ILE A N 1
ATOM 685 C CA . ILE A 1 83 ? -7.370 -0.310 -2.761 1.00 97.12 83 ILE A CA 1
ATOM 686 C C . ILE A 1 83 ? -7.848 -1.706 -3.165 1.00 97.12 83 ILE A C 1
ATOM 688 O O . ILE A 1 83 ? -7.022 -2.588 -3.386 1.00 97.12 83 ILE A O 1
ATOM 692 N N . ARG A 1 84 ? -9.161 -1.941 -3.295 1.00 96.00 84 ARG A N 1
ATOM 693 C CA . ARG A 1 84 ? -9.675 -3.263 -3.700 1.00 96.00 84 ARG A CA 1
ATOM 694 C C . ARG A 1 84 ? -9.529 -3.505 -5.197 1.00 96.00 84 ARG A C 1
ATOM 696 O O . ARG A 1 84 ? -9.355 -4.644 -5.615 1.00 96.00 84 ARG A O 1
ATOM 703 N N . GLY A 1 85 ? -9.612 -2.441 -5.992 1.00 93.81 85 GLY A N 1
ATOM 704 C CA . GLY A 1 85 ? -9.531 -2.511 -7.447 1.00 93.81 85 GLY A CA 1
ATOM 705 C C . GLY A 1 85 ? -8.131 -2.277 -8.011 1.00 93.81 85 GLY A C 1
ATOM 706 O O . GLY A 1 85 ? -7.961 -2.368 -9.227 1.00 93.81 85 GLY A O 1
ATOM 707 N N . PHE A 1 86 ? -7.145 -1.939 -7.173 1.00 94.38 86 PHE A N 1
ATOM 708 C CA . PHE A 1 86 ? -5.803 -1.595 -7.636 1.00 94.38 86 PHE A CA 1
ATOM 709 C C . PHE A 1 86 ? -4.696 -2.020 -6.673 1.00 94.38 86 PHE A C 1
ATOM 711 O O . PHE A 1 86 ? -3.949 -2.947 -6.990 1.00 94.38 86 PHE A O 1
ATOM 718 N N . ASP A 1 87 ? -4.604 -1.390 -5.504 1.00 97.44 87 ASP A N 1
ATOM 719 C CA . ASP A 1 87 ? -3.442 -1.514 -4.626 1.00 97.44 87 ASP A CA 1
ATOM 720 C C . ASP A 1 87 ? -3.259 -2.931 -4.082 1.00 97.44 87 ASP A C 1
ATOM 722 O O . ASP A 1 87 ? -2.182 -3.511 -4.206 1.00 97.44 87 ASP A O 1
ATOM 726 N N . LEU A 1 88 ? -4.312 -3.521 -3.506 1.00 97.62 88 LEU A N 1
ATOM 727 C CA . LEU A 1 88 ? -4.253 -4.864 -2.927 1.00 97.62 88 LEU A CA 1
ATOM 728 C C . LEU A 1 88 ? -3.935 -5.927 -3.990 1.00 97.62 88 LEU A C 1
ATOM 730 O O . LEU A 1 88 ? -3.014 -6.706 -3.745 1.00 97.62 88 LEU A O 1
ATOM 734 N N . PRO A 1 89 ? -4.598 -5.969 -5.168 1.00 96.25 89 PRO A N 1
ATOM 735 C CA . PRO A 1 89 ? -4.198 -6.877 -6.242 1.00 96.25 89 PRO A CA 1
ATOM 736 C C . PRO A 1 89 ? -2.722 -6.746 -6.635 1.00 96.25 89 PRO A C 1
ATOM 738 O O . PRO A 1 89 ? -2.031 -7.756 -6.741 1.00 96.25 89 PRO A O 1
ATOM 741 N N . LEU A 1 90 ? -2.219 -5.520 -6.818 1.00 96.12 90 LEU A N 1
ATOM 742 C CA . LEU A 1 90 ? -0.823 -5.296 -7.206 1.00 96.12 90 LEU A CA 1
ATOM 743 C C . LEU A 1 90 ? 0.162 -5.720 -6.116 1.00 96.12 90 LEU A C 1
ATOM 745 O O . LEU A 1 90 ? 1.181 -6.336 -6.419 1.00 96.12 90 LEU A O 1
ATOM 749 N N . LEU A 1 91 ? -0.145 -5.438 -4.850 1.00 97.81 91 LEU A N 1
ATOM 750 C CA . LEU A 1 91 ? 0.688 -5.874 -3.736 1.00 97.81 91 LEU A CA 1
ATOM 751 C C . LEU A 1 91 ? 0.693 -7.396 -3.582 1.00 97.81 91 LEU A C 1
ATOM 753 O O . LEU A 1 91 ? 1.754 -7.948 -3.314 1.00 97.81 91 LEU A O 1
ATOM 757 N N . GLN A 1 92 ? -0.436 -8.082 -3.786 1.00 97.44 92 GLN A N 1
ATOM 758 C CA . GLN A 1 92 ? -0.468 -9.550 -3.761 1.00 97.44 92 GLN A CA 1
ATOM 759 C C . GLN A 1 92 ? 0.418 -10.148 -4.857 1.00 97.44 92 GLN A C 1
ATOM 761 O O . GLN A 1 92 ? 1.208 -11.044 -4.570 1.00 97.44 92 GLN A O 1
ATOM 766 N N . TRP A 1 93 ? 0.356 -9.612 -6.080 1.00 95.31 93 TRP A N 1
ATOM 767 C CA . TRP A 1 93 ? 1.259 -10.025 -7.158 1.00 95.31 93 TRP A CA 1
ATOM 768 C C . TRP A 1 93 ? 2.724 -9.771 -6.809 1.00 95.31 93 TRP A C 1
ATOM 770 O O . TRP A 1 93 ? 3.542 -10.677 -6.926 1.00 95.31 93 TRP A O 1
ATOM 780 N N . ALA A 1 94 ? 3.045 -8.593 -6.271 1.00 96.38 94 ALA A N 1
ATOM 781 C CA . ALA A 1 94 ? 4.403 -8.285 -5.836 1.00 96.38 94 ALA A CA 1
ATOM 782 C C . ALA A 1 94 ? 4.903 -9.233 -4.725 1.00 96.38 94 ALA A C 1
ATOM 784 O O . ALA A 1 94 ? 6.091 -9.555 -4.698 1.00 96.38 94 ALA A O 1
ATOM 785 N N . MET A 1 95 ? 4.027 -9.701 -3.822 1.00 98.19 95 MET A N 1
ATOM 786 C CA . MET A 1 95 ? 4.383 -10.726 -2.829 1.00 98.19 95 MET A CA 1
ATOM 787 C C . MET A 1 95 ? 4.712 -12.066 -3.500 1.00 98.19 95 MET A C 1
ATOM 789 O O . MET A 1 95 ? 5.732 -12.660 -3.157 1.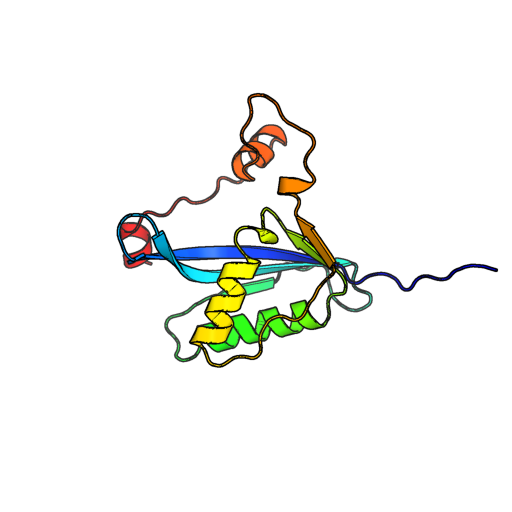00 98.19 95 MET A O 1
ATOM 793 N N . ILE A 1 96 ? 3.895 -12.510 -4.463 1.00 97.12 96 ILE A N 1
ATOM 794 C CA . ILE A 1 96 ? 4.104 -13.760 -5.214 1.00 97.12 96 ILE A CA 1
ATOM 795 C C . ILE A 1 96 ? 5.434 -13.722 -5.972 1.00 97.12 96 ILE A C 1
ATOM 797 O O . ILE 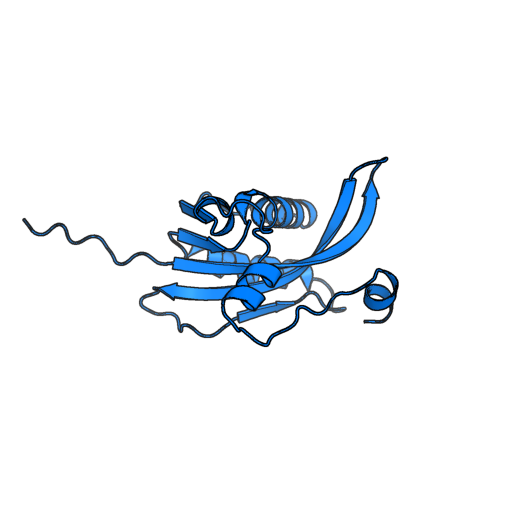A 1 96 ? 6.254 -14.616 -5.795 1.00 97.12 96 ILE A O 1
ATOM 801 N N . ASP A 1 97 ? 5.684 -12.658 -6.738 1.00 95.44 97 ASP A N 1
ATOM 802 C CA . ASP A 1 97 ? 6.891 -12.510 -7.567 1.00 95.44 97 ASP A CA 1
ATOM 803 C C . ASP A 1 97 ? 8.196 -12.487 -6.752 1.00 95.44 97 ASP A C 1
ATOM 805 O O . ASP A 1 97 ? 9.286 -12.639 -7.300 1.00 95.44 97 ASP A O 1
ATOM 809 N N . ASN A 1 98 ? 8.100 -12.259 -5.440 1.00 96.75 98 ASN A N 1
ATOM 810 C CA . ASN A 1 98 ? 9.236 -12.179 -4.527 1.00 96.75 98 ASN 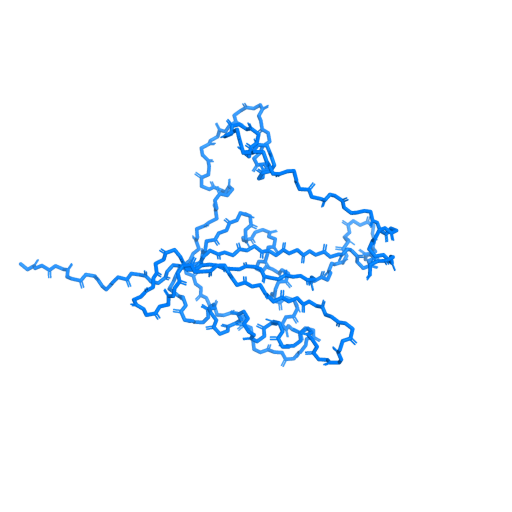A CA 1
ATOM 811 C C . ASN A 1 98 ? 9.255 -13.321 -3.493 1.00 96.75 98 ASN A C 1
ATOM 813 O O . ASN A 1 98 ? 9.954 -13.199 -2.481 1.00 96.75 98 ASN A O 1
ATOM 817 N N . ASP A 1 99 ? 8.485 -14.393 -3.715 1.00 97.94 99 ASP A N 1
ATOM 818 C CA . ASP A 1 99 ? 8.373 -15.556 -2.823 1.00 97.94 99 ASP A CA 1
ATOM 819 C C . ASP A 1 99 ? 8.048 -15.169 -1.364 1.00 97.94 99 ASP A C 1
ATOM 821 O O . ASP A 1 99 ? 8.589 -15.716 -0.395 1.00 97.94 99 ASP A O 1
ATOM 825 N N . LEU A 1 100 ? 7.176 -14.171 -1.185 1.00 98.25 100 LEU A N 1
ATOM 826 C CA . LEU A 1 100 ? 6.744 -13.687 0.124 1.00 98.25 100 LEU A CA 1
ATOM 827 C C . LEU A 1 100 ? 5.362 -14.230 0.502 1.00 98.25 100 LEU A C 1
ATOM 829 O O . LEU A 1 100 ? 4.505 -14.418 -0.362 1.00 98.25 100 LEU A O 1
ATOM 833 N N . PRO A 1 101 ? 5.086 -14.420 1.809 1.00 98.38 101 PRO A N 1
ATOM 834 C CA . PRO A 1 101 ? 3.739 -14.737 2.256 1.00 98.38 101 PRO A CA 1
ATOM 835 C C . PRO A 1 101 ? 2.759 -13.628 1.866 1.00 98.38 101 PRO A C 1
ATOM 837 O O . PRO A 1 101 ? 3.040 -12.443 2.074 1.00 98.38 101 PRO A O 1
ATOM 840 N N . LEU A 1 102 ? 1.596 -14.036 1.362 1.00 98.31 102 LEU A N 1
ATOM 841 C CA . LEU A 1 102 ? 0.537 -13.132 0.921 1.00 98.31 102 LEU A CA 1
ATOM 842 C C . LEU A 1 102 ? 0.058 -12.203 2.050 1.00 98.31 102 LEU A C 1
ATOM 844 O O . LEU A 1 102 ? 0.235 -12.458 3.252 1.00 98.31 102 LEU A O 1
ATOM 848 N N . LEU A 1 103 ? -0.570 -11.098 1.657 1.00 98.06 103 LEU A N 1
ATOM 849 C CA . LEU A 1 103 ? -1.348 -10.275 2.575 1.00 98.06 103 LEU A CA 1
ATOM 850 C C . LEU A 1 103 ? -2.558 -11.085 3.053 1.00 98.06 103 LEU A C 1
ATOM 852 O O . LEU A 1 103 ? -3.266 -11.681 2.238 1.00 98.06 103 LEU A O 1
ATOM 856 N N . GLY A 1 104 ? -2.757 -11.130 4.373 1.00 97.44 104 GLY A N 1
ATOM 857 C CA . GLY A 1 104 ? -3.901 -11.810 4.979 1.00 97.44 104 GLY A CA 1
ATOM 858 C C . GLY A 1 104 ? -5.212 -11.067 4.727 1.00 97.44 104 GLY A C 1
ATOM 859 O O . GLY A 1 104 ? -5.219 -9.923 4.282 1.00 97.44 104 GLY A O 1
ATOM 860 N N . GLU A 1 105 ? -6.334 -11.701 5.039 1.00 97.19 105 GLU A N 1
ATOM 861 C CA . GLU A 1 105 ? -7.639 -11.049 4.944 1.00 97.19 105 GLU A CA 1
ATOM 862 C C . GLU A 1 105 ? -7.758 -9.905 5.961 1.00 97.19 105 GLU A C 1
ATOM 864 O O . GLU A 1 105 ? -7.313 -10.022 7.107 1.00 97.19 105 GLU A O 1
ATOM 869 N N . LYS A 1 106 ? -8.363 -8.790 5.540 1.00 96.75 106 LYS A N 1
ATOM 870 C CA . LYS A 1 106 ? -8.636 -7.618 6.382 1.00 96.75 106 LYS A CA 1
ATOM 871 C C . LYS A 1 106 ? -10.006 -7.045 6.064 1.00 96.75 106 LYS A C 1
ATOM 873 O O . LYS A 1 106 ? -10.474 -7.111 4.925 1.00 96.75 106 LYS A O 1
ATOM 878 N N . LEU A 1 107 ? -10.614 -6.399 7.056 1.00 96.94 107 LEU A N 1
ATOM 879 C CA . LEU A 1 107 ? -11.707 -5.472 6.789 1.00 96.94 107 LEU A CA 1
ATOM 880 C C . LEU A 1 107 ? -11.159 -4.301 5.965 1.00 96.94 107 LEU A C 1
ATOM 882 O O . LEU A 1 107 ? -10.079 -3.780 6.245 1.00 96.94 107 LEU A O 1
ATOM 886 N N . THR A 1 108 ? -11.896 -3.893 4.934 1.00 96.81 108 THR A N 1
ATOM 887 C CA . THR A 1 108 ? -11.457 -2.847 4.003 1.00 96.81 108 THR A CA 1
ATOM 888 C C . THR A 1 108 ? -12.451 -1.695 3.975 1.00 96.81 108 THR A C 1
ATOM 890 O O . THR A 1 108 ? -13.662 -1.906 3.904 1.00 96.81 108 THR A O 1
ATOM 893 N N . HIS A 1 109 ? -11.937 -0.467 3.986 1.00 96.25 109 HIS A N 1
ATOM 894 C CA . HIS A 1 109 ? -12.699 0.731 3.652 1.00 96.25 109 HIS A CA 1
ATOM 895 C C . HIS A 1 109 ? -12.107 1.364 2.391 1.00 96.25 109 HIS A C 1
ATOM 897 O O . HIS A 1 109 ? -11.137 2.121 2.441 1.00 96.25 109 HIS A O 1
ATOM 903 N N . ASP A 1 110 ? -12.688 1.024 1.242 1.00 95.25 110 ASP A N 1
ATOM 904 C CA . ASP A 1 110 ? -12.308 1.611 -0.039 1.00 95.25 110 ASP A CA 1
ATOM 905 C C . ASP A 1 110 ? -13.035 2.944 -0.230 1.00 95.25 110 ASP A C 1
ATOM 907 O O . ASP A 1 110 ? -14.234 2.986 -0.521 1.00 95.25 110 ASP A O 1
ATOM 911 N N . THR A 1 111 ? -12.303 4.042 -0.050 1.00 93.00 111 THR A N 1
ATOM 912 C CA . THR A 1 111 ? -12.887 5.387 -0.054 1.00 93.00 111 THR A CA 1
ATOM 913 C C . THR A 1 111 ? -13.513 5.743 -1.400 1.00 93.00 111 THR A C 1
ATOM 915 O O . THR A 1 111 ? -14.510 6.455 -1.428 1.00 93.00 111 THR A O 1
ATOM 918 N N . LYS A 1 112 ? -13.010 5.217 -2.525 1.00 91.25 112 LYS A N 1
ATOM 919 C CA . LYS A 1 112 ? -13.579 5.509 -3.850 1.00 91.25 112 LYS A CA 1
ATOM 920 C C . LYS A 1 112 ? -14.975 4.908 -4.018 1.00 91.25 112 LYS A C 1
ATOM 922 O O . LYS A 1 112 ? -15.854 5.534 -4.617 1.00 91.25 112 LYS A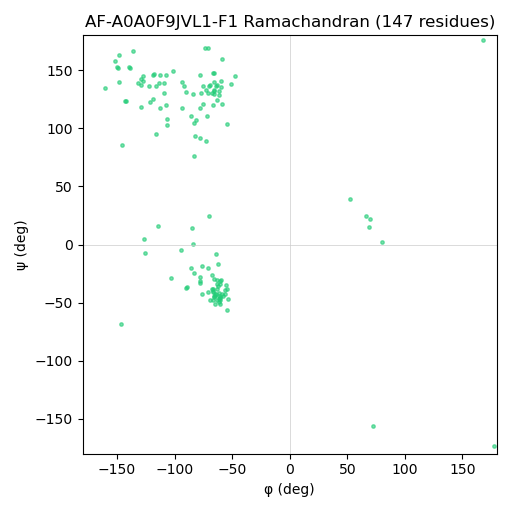 O 1
ATOM 927 N N . GLU A 1 113 ? -15.170 3.711 -3.476 1.00 88.62 113 GLU A N 1
ATOM 928 C CA . GLU A 1 113 ? -16.454 3.004 -3.493 1.00 88.62 113 GLU A CA 1
ATOM 929 C C . GLU A 1 113 ? -17.425 3.549 -2.442 1.00 88.62 113 GLU A C 1
ATOM 931 O O . GLU A 1 113 ? -18.626 3.622 -2.690 1.00 88.62 113 GLU A O 1
ATOM 936 N N . ALA A 1 114 ? -16.905 4.001 -1.296 1.00 86.81 114 ALA A N 1
ATOM 937 C CA . ALA A 1 114 ? -17.704 4.613 -0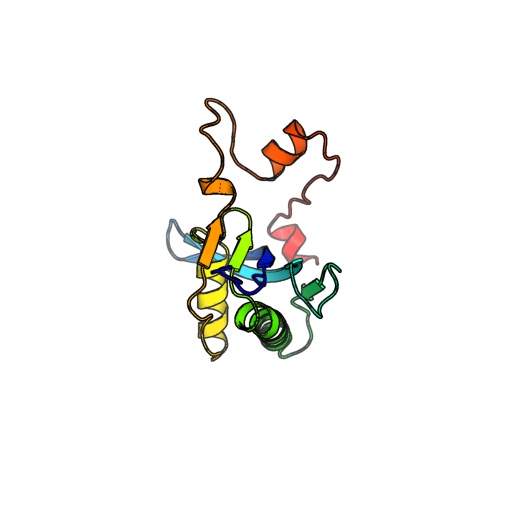.237 1.00 86.81 114 ALA A CA 1
ATOM 938 C C . ALA A 1 114 ? -18.230 6.017 -0.597 1.00 86.81 114 ALA A C 1
ATOM 940 O O . ALA A 1 114 ? -19.204 6.481 -0.002 1.00 86.81 114 ALA A O 1
ATOM 941 N N . LEU A 1 115 ? -17.619 6.706 -1.568 1.00 83.62 115 LEU A N 1
ATOM 942 C CA . LEU A 1 115 ? -18.086 8.018 -2.016 1.00 83.62 115 LEU A CA 1
ATOM 943 C C . LEU A 1 115 ? -19.490 7.938 -2.624 1.00 83.62 115 LEU A C 1
ATOM 945 O O . LEU A 1 115 ? -19.712 7.245 -3.629 1.00 83.62 115 LEU A O 1
ATOM 949 N N . VAL A 1 116 ? -20.399 8.750 -2.070 1.00 78.31 116 VAL A N 1
ATOM 950 C CA . VAL A 1 116 ? -21.739 9.024 -2.612 1.00 78.31 116 VAL A CA 1
ATOM 951 C C . VAL A 1 116 ? -21.634 9.345 -4.106 1.00 78.31 116 VAL A C 1
ATOM 953 O O . VAL A 1 116 ? -20.642 9.911 -4.569 1.00 78.31 116 VAL A O 1
ATOM 956 N N . LYS A 1 117 ? -22.636 8.939 -4.896 1.00 68.25 117 LYS A N 1
ATOM 957 C CA . LYS A 1 117 ? -22.661 9.176 -6.347 1.00 68.25 117 LYS A CA 1
ATOM 958 C C . LYS A 1 117 ? -22.485 10.670 -6.656 1.00 68.25 117 LYS A C 1
ATOM 960 O O . LYS A 1 117 ? -23.430 11.441 -6.565 1.00 68.25 117 LYS A O 1
ATOM 965 N N . PHE A 1 118 ? -21.285 11.043 -7.086 1.00 67.69 118 PHE A N 1
ATOM 966 C CA . PHE A 1 118 ? -20.996 12.317 -7.732 1.00 67.69 118 PHE A CA 1
ATOM 967 C C . PHE A 1 118 ? -21.362 12.185 -9.212 1.00 67.69 118 PHE A C 1
ATOM 969 O O . PHE A 1 118 ? -20.583 11.665 -10.011 1.00 67.69 118 PHE A O 1
ATOM 976 N N . GLN A 1 119 ? -22.585 12.571 -9.582 1.00 70.69 119 GLN A N 1
ATOM 977 C CA . GLN A 1 119 ? -22.948 12.649 -10.997 1.00 70.69 119 GLN A CA 1
ATOM 978 C C . GLN A 1 119 ? -22.127 13.754 -11.673 1.00 70.69 119 GLN A C 1
ATOM 980 O O . GLN A 1 119 ? -22.030 14.863 -11.157 1.00 70.69 119 GLN A O 1
ATOM 985 N N . GLY A 1 120 ? -21.528 13.438 -12.823 1.00 72.00 120 GLY A N 1
ATOM 986 C CA . GLY A 1 120 ? -20.800 14.410 -13.644 1.00 72.00 120 GLY A CA 1
ATOM 987 C C . GLY A 1 120 ? -19.369 14.737 -13.202 1.00 72.00 120 GLY A C 1
ATOM 988 O O . GLY A 1 120 ? -18.731 15.546 -13.866 1.00 72.00 120 GLY A O 1
ATOM 989 N N . ALA A 1 121 ? -18.830 14.109 -12.148 1.00 74.25 121 ALA A N 1
ATOM 990 C CA . ALA A 1 121 ? -17.457 14.352 -11.697 1.00 74.25 121 ALA A CA 1
ATOM 991 C C . ALA A 1 121 ? -16.659 13.053 -11.511 1.00 74.25 121 ALA A C 1
ATOM 993 O O . ALA A 1 121 ? -17.173 12.039 -11.033 1.00 74.25 121 ALA A O 1
ATOM 994 N N . SER A 1 122 ? -15.373 13.093 -11.872 1.00 82.62 122 SER A N 1
ATOM 995 C CA . SER A 1 122 ? -14.446 11.985 -11.629 1.00 82.62 122 SER A CA 1
ATOM 996 C C . SER A 1 122 ? -14.272 11.750 -10.126 1.00 82.62 122 SER A C 1
ATOM 998 O O . SER A 1 122 ? -14.080 12.690 -9.359 1.00 82.62 122 SER A O 1
ATOM 1000 N N . LYS A 1 123 ? -14.273 10.486 -9.692 1.00 86.69 123 LYS A N 1
ATOM 1001 C CA . LYS A 1 123 ? -13.971 10.116 -8.299 1.00 86.69 123 LYS A CA 1
ATOM 1002 C C . LYS A 1 123 ? -12.471 9.968 -8.028 1.00 86.69 123 LYS A C 1
ATOM 1004 O O . LYS A 1 123 ? -12.110 9.345 -7.041 1.00 86.69 123 LYS A O 1
ATOM 1009 N N . SER A 1 124 ? -11.599 10.448 -8.917 1.00 87.25 124 SER A N 1
ATOM 1010 C CA . SER A 1 124 ? -10.156 10.367 -8.688 1.00 87.25 124 SER A CA 1
ATOM 1011 C C . SER A 1 124 ? -9.742 11.231 -7.499 1.00 87.25 124 SER A C 1
ATOM 1013 O O . SER A 1 124 ? -10.293 12.309 -7.274 1.00 87.25 124 SER A O 1
ATOM 1015 N N . GLN A 1 125 ? -8.712 10.794 -6.780 1.00 86.69 125 GLN A N 1
ATOM 1016 C CA . GLN A 1 125 ? -8.138 11.543 -5.663 1.00 86.69 125 GLN A CA 1
ATOM 1017 C C . GLN A 1 125 ? -7.708 12.964 -6.054 1.00 86.69 125 GLN A C 1
ATOM 1019 O O . GLN A 1 125 ? -7.905 13.887 -5.276 1.00 86.69 125 GLN A O 1
ATOM 1024 N N . MET A 1 126 ? -7.218 13.168 -7.283 1.00 85.62 126 MET A N 1
ATOM 1025 C CA . MET A 1 126 ? -6.891 14.500 -7.811 1.00 85.62 126 MET A CA 1
ATOM 1026 C C . MET A 1 126 ? -8.113 15.404 -7.967 1.00 85.62 126 MET A C 1
ATOM 1028 O O . MET A 1 126 ? -8.061 16.580 -7.617 1.00 85.62 126 MET A O 1
ATOM 1032 N N . ASN A 1 127 ? -9.223 14.861 -8.470 1.00 86.56 127 ASN A N 1
ATOM 1033 C CA . ASN A 1 127 ? -10.454 15.633 -8.583 1.00 86.56 127 ASN A CA 1
ATOM 1034 C C . ASN A 1 127 ? -11.011 15.973 -7.192 1.00 86.56 127 ASN A C 1
ATOM 1036 O O . ASN A 1 127 ? -11.436 17.098 -6.955 1.00 86.56 127 ASN A O 1
ATOM 1040 N N . LEU A 1 128 ? -10.942 15.030 -6.247 1.00 87.25 128 LEU A N 1
ATOM 1041 C CA . LEU A 1 128 ? -11.346 15.262 -4.858 1.00 87.25 128 LEU A CA 1
ATOM 1042 C C . LEU A 1 128 ? -10.464 16.308 -4.168 1.00 87.25 128 LEU A C 1
ATOM 1044 O O . LEU A 1 128 ? -10.993 17.188 -3.498 1.00 87.25 128 LEU A O 1
ATOM 1048 N N . ALA A 1 129 ? -9.145 16.254 -4.363 1.00 87.62 129 ALA A N 1
ATOM 1049 C CA . ALA A 1 129 ? -8.216 17.254 -3.845 1.00 87.62 129 ALA A CA 1
ATOM 1050 C C . ALA A 1 129 ? -8.563 18.655 -4.363 1.00 87.62 129 ALA A C 1
ATOM 1052 O O . ALA A 1 129 ? -8.655 19.590 -3.572 1.00 87.62 129 ALA A O 1
ATOM 1053 N N . SER A 1 130 ? -8.859 18.777 -5.662 1.00 86.25 130 SER A N 1
ATOM 1054 C CA . SER A 1 130 ? -9.305 20.037 -6.264 1.00 86.25 130 SER A CA 1
ATOM 1055 C C . SER A 1 130 ? -10.610 20.552 -5.646 1.00 86.25 130 SER A C 1
ATOM 1057 O O . SER A 1 130 ? -10.678 21.720 -5.272 1.00 86.25 130 SER A O 1
ATOM 1059 N N . VAL A 1 131 ? -11.618 19.689 -5.464 1.00 86.50 131 VAL A N 1
ATOM 1060 C CA . VAL A 1 131 ? -12.898 20.055 -4.822 1.00 86.50 131 VAL A CA 1
ATOM 1061 C C . VAL A 1 131 ? -12.704 20.503 -3.370 1.00 86.50 131 VAL A C 1
ATOM 1063 O O . VAL A 1 131 ? -13.393 21.409 -2.908 1.00 86.50 131 VAL A O 1
ATOM 1066 N N . LEU A 1 132 ? -11.765 19.887 -2.650 1.00 87.50 132 LEU A N 1
ATOM 1067 C CA . LEU A 1 132 ? -11.456 20.205 -1.254 1.00 87.50 132 LEU A CA 1
ATOM 1068 C C . LEU A 1 132 ? -10.484 21.386 -1.092 1.00 87.50 132 LEU A C 1
ATOM 1070 O O . LEU A 1 132 ? -10.136 21.724 0.037 1.00 87.50 132 LEU A O 1
ATOM 1074 N N . GLY A 1 133 ? -10.033 22.008 -2.188 1.00 90.06 133 GLY A N 1
ATOM 1075 C CA . GLY A 1 133 ? -9.065 23.107 -2.146 1.00 90.06 133 GLY A CA 1
ATOM 1076 C C . GLY A 1 133 ? -7.675 22.688 -1.653 1.00 90.06 133 GLY A C 1
ATOM 1077 O O . GLY A 1 133 ? -6.939 23.513 -1.116 1.00 90.06 133 GLY A O 1
ATOM 1078 N N . ILE A 1 134 ? -7.317 21.409 -1.799 1.00 88.75 134 ILE A N 1
ATOM 1079 C CA . ILE A 1 134 ? -6.000 20.887 -1.429 1.00 88.75 134 ILE A CA 1
ATOM 1080 C C . ILE A 1 134 ? -5.022 21.197 -2.563 1.00 88.75 134 ILE A C 1
ATOM 1082 O O . ILE A 1 134 ? -5.050 20.557 -3.616 1.00 88.75 134 ILE A O 1
ATOM 1086 N N . ASP A 1 135 ? -4.133 22.161 -2.327 1.00 84.62 135 ASP A N 1
ATOM 1087 C CA . ASP A 1 135 ? -3.076 22.541 -3.266 1.00 84.62 135 ASP A CA 1
ATOM 1088 C C . ASP A 1 135 ? -1.861 21.608 -3.137 1.00 84.62 135 ASP A C 1
ATOM 1090 O O . ASP A 1 135 ? -0.857 21.903 -2.489 1.00 84.62 135 ASP A O 1
ATOM 1094 N N . SER A 1 136 ? -2.002 20.404 -3.689 1.00 80.38 136 SER A N 1
ATOM 1095 C CA . SER A 1 136 ? -0.925 19.417 -3.764 1.00 80.38 136 SER A CA 1
ATOM 1096 C C . SER A 1 136 ? -1.050 18.624 -5.066 1.00 80.38 136 SER A C 1
ATOM 1098 O O . SER A 1 136 ? -1.708 17.579 -5.103 1.00 80.38 136 SER A O 1
ATOM 1100 N N . PRO A 1 137 ? -0.494 19.136 -6.179 1.00 78.38 137 PRO A N 1
ATOM 1101 C CA . PRO A 1 137 ? -0.635 18.477 -7.465 1.00 78.38 137 PRO A CA 1
ATOM 1102 C C . PRO A 1 137 ? 0.119 17.143 -7.476 1.00 78.38 137 PRO A C 1
ATOM 1104 O O . PRO A 1 137 ? 1.305 17.084 -7.148 1.00 78.38 137 PRO A O 1
ATOM 1107 N N . LYS A 1 138 ? -0.552 16.063 -7.904 1.00 81.19 138 LYS A N 1
ATOM 1108 C CA . LYS A 1 138 ? 0.120 14.784 -8.166 1.00 81.19 138 LYS A CA 1
ATOM 1109 C C . LYS A 1 138 ? 1.149 14.973 -9.277 1.00 81.19 138 LYS A C 1
ATOM 1111 O O . LYS A 1 138 ? 0.830 15.477 -10.356 1.00 81.19 138 LYS A O 1
ATOM 1116 N N . VAL A 1 139 ? 2.372 14.526 -9.014 1.00 84.06 139 VAL A N 1
ATOM 1117 C CA . VAL A 1 139 ? 3.445 14.491 -10.008 1.00 84.06 139 VAL A CA 1
ATOM 1118 C C . VAL A 1 139 ? 3.124 13.385 -11.008 1.00 84.06 139 VAL A C 1
ATOM 1120 O O . VAL A 1 139 ? 3.138 12.202 -10.670 1.00 84.06 139 VAL A O 1
ATOM 1123 N N . ASN A 1 140 ? 2.792 13.771 -12.237 1.00 81.88 140 ASN A N 1
ATOM 1124 C CA . ASN A 1 140 ? 2.603 12.821 -13.326 1.00 81.88 140 ASN A CA 1
ATOM 1125 C C . ASN A 1 140 ? 3.964 12.494 -13.938 1.00 81.88 140 ASN A C 1
ATOM 1127 O O . ASN A 1 140 ? 4.710 13.404 -14.285 1.00 81.88 140 ASN A O 1
ATOM 1131 N N . MET A 1 141 ? 4.261 11.203 -14.081 1.00 83.69 141 MET A N 1
ATOM 1132 C CA . MET A 1 141 ? 5.509 10.721 -14.668 1.00 83.69 141 MET A CA 1
ATOM 1133 C C . MET A 1 141 ? 5.220 9.900 -15.922 1.00 83.69 141 MET A C 1
ATOM 1135 O O . MET A 1 141 ? 4.457 8.929 -15.890 1.00 83.69 141 MET A O 1
ATOM 1139 N N . THR A 1 142 ? 5.843 10.284 -17.029 1.00 84.00 142 THR A N 1
ATOM 1140 C CA . THR A 1 142 ? 5.898 9.499 -18.259 1.00 84.00 142 THR A CA 1
ATOM 1141 C C . THR A 1 142 ? 6.853 8.314 -18.100 1.00 84.00 142 THR A C 1
ATOM 1143 O O . THR A 1 142 ? 7.628 8.218 -17.149 1.00 84.00 142 THR A O 1
ATOM 1146 N N . GLN A 1 143 ? 6.833 7.393 -19.066 1.00 80.12 143 GLN A N 1
ATOM 1147 C CA . GLN A 1 143 ? 7.814 6.305 -19.107 1.00 80.12 143 GLN A CA 1
ATOM 1148 C C . GLN A 1 143 ? 9.257 6.801 -19.231 1.00 80.12 143 GLN A C 1
ATOM 1150 O O . GLN A 1 143 ? 10.171 6.139 -18.747 1.00 80.12 143 GLN A O 1
ATOM 1155 N N . GLN A 1 144 ? 9.469 7.938 -19.894 1.00 84.38 144 GLN A N 1
ATOM 1156 C CA . GLN A 1 144 ? 10.791 8.538 -19.997 1.00 84.38 144 GLN A CA 1
ATOM 1157 C C . GLN A 1 144 ? 11.242 9.076 -18.636 1.00 84.38 144 GLN A C 1
ATOM 1159 O O . GLN A 1 144 ? 12.322 8.704 -18.185 1.00 84.38 144 GLN A O 1
ATOM 1164 N N . ASP A 1 145 ? 10.379 9.817 -17.936 1.00 86.50 145 ASP A N 1
ATOM 1165 C CA . ASP A 1 145 ? 10.682 10.346 -16.597 1.00 86.50 145 ASP A CA 1
ATOM 1166 C C . ASP A 1 145 ? 11.059 9.219 -15.621 1.00 86.50 145 ASP A C 1
ATOM 1168 O O . ASP A 1 145 ? 12.000 9.335 -14.839 1.00 86.50 145 ASP A O 1
ATOM 1172 N N . TRP A 1 146 ? 10.371 8.074 -15.705 1.00 83.12 146 TRP A N 1
ATOM 1173 C CA . TRP A 1 146 ? 10.684 6.895 -14.891 1.00 83.12 146 TRP A CA 1
ATOM 1174 C C . TRP A 1 146 ? 12.020 6.225 -15.222 1.00 83.12 146 TRP A C 1
ATOM 1176 O O . TRP A 1 146 ? 12.580 5.550 -14.358 1.00 83.12 146 TRP A O 1
ATOM 1186 N N . ARG A 1 147 ? 12.518 6.354 -16.457 1.00 79.75 147 ARG A N 1
ATOM 1187 C CA . ARG A 1 147 ? 13.840 5.835 -16.848 1.00 79.75 147 ARG A CA 1
ATOM 1188 C C . ARG A 1 147 ? 14.972 6.739 -16.373 1.00 79.75 147 ARG A C 1
ATOM 1190 O O . ARG A 1 147 ? 16.082 6.250 -16.188 1.00 79.75 147 ARG A O 1
ATOM 1197 N N . GLU A 1 148 ? 14.696 8.029 -16.223 1.00 82.62 148 GLU A N 1
ATOM 1198 C CA . GLU A 1 148 ? 15.683 9.043 -15.851 1.00 82.62 148 GLU A CA 1
ATOM 1199 C C . GLU A 1 148 ? 15.872 9.173 -14.324 1.00 82.62 148 GLU A C 1
ATOM 1201 O O . GLU A 1 148 ? 16.925 9.640 -13.886 1.00 82.62 148 GLU A O 1
ATOM 1206 N N . ALA A 1 149 ? 14.905 8.711 -13.519 1.00 76.81 149 ALA A N 1
ATOM 1207 C CA . ALA A 1 149 ? 14.948 8.694 -12.047 1.00 76.81 149 ALA A CA 1
ATOM 1208 C C . ALA A 1 149 ? 15.882 7.612 -11.441 1.00 76.81 149 ALA A C 1
ATOM 1210 O O . ALA A 1 149 ? 16.564 7.900 -10.429 1.00 76.81 149 ALA A O 1
#

Secondary structure (DSSP, 8-state):
----PPPP-EEEEEEEEEEEEEETTTEEEEEEEEEEEEEEE-SSS----EEEE--SSTTHHHHHHHHHHHHHHH-SEEEESSTTTTHHHHHHHHHHHTTPPPPPP-EEEEHHHHS---TTS--SHHHHHHHTT---------HHHHHH-